Protein AF-A0A9E1R5R7-F1 (afd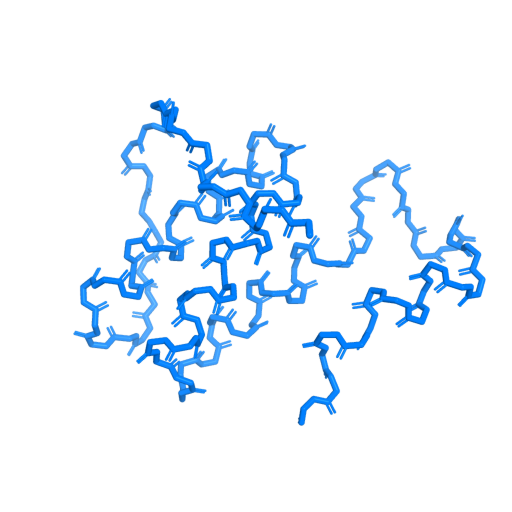b_monomer_lite)

Foldseek 3Di:
DPPDDQDDDPLDDDFDDFPDPDPQLRVLQRVLVSCVVVVNLVSSLVSLVVSCVVPVPGPVSLVSNLVSLADDPVGHPVNDDPVSVCVSCVSNPD

Secondary structure (DSSP, 8-state):
---PPPP-----S-----S---HHHHHHHHHHHHHHHTT-HHHHHHHHHHHHHH-TT-HHHHHHHHHHHS-BTTB-GGG--HHHHHHHHHTT--

Structure (mmCIF, N/CA/C/O backbone):
data_AF-A0A9E1R5R7-F1
#
_entry.id   AF-A0A9E1R5R7-F1
#
loop_
_atom_site.group_PDB
_atom_site.id
_atom_site.type_symbol
_atom_site.label_atom_id
_atom_site.label_alt_id
_atom_site.label_comp_id
_atom_site.label_asym_id
_atom_site.label_entity_id
_atom_site.label_seq_id
_atom_site.pdbx_PDB_ins_code
_atom_site.Cartn_x
_atom_site.Cartn_y
_atom_site.Cartn_z
_atom_site.occupancy
_atom_site.B_iso_or_equiv
_atom_site.auth_seq_id
_atom_site.auth_comp_id
_atom_site.auth_asym_id
_atom_site.auth_atom_id
_atom_site.pdbx_PDB_model_num
ATOM 1 N N . MET A 1 1 ? 16.106 -18.440 4.409 1.00 36.19 1 MET A N 1
ATOM 2 C CA . MET A 1 1 ? 16.360 -17.017 4.109 1.00 36.19 1 MET A CA 1
ATOM 3 C C . MET A 1 1 ? 15.593 -16.216 5.139 1.00 36.19 1 MET A C 1
ATOM 5 O O . MET A 1 1 ? 14.382 -16.378 5.226 1.00 36.19 1 MET A O 1
ATOM 9 N N . THR A 1 2 ? 16.286 -15.499 6.014 1.00 40.69 2 THR A N 1
ATOM 10 C CA . THR A 1 2 ? 15.692 -14.739 7.119 1.00 40.69 2 THR A CA 1
ATOM 11 C C . THR A 1 2 ? 14.807 -13.646 6.523 1.00 40.69 2 THR A C 1
ATOM 13 O O . THR A 1 2 ? 15.312 -12.724 5.894 1.00 40.69 2 THR A O 1
ATOM 16 N N . LYS A 1 3 ? 13.484 -13.806 6.634 1.00 46.38 3 LYS A N 1
ATOM 17 C CA . LYS A 1 3 ? 12.486 -12.827 6.190 1.00 46.38 3 LYS A CA 1
ATOM 18 C C . LYS A 1 3 ? 12.701 -11.578 7.053 1.00 46.38 3 LYS A C 1
ATOM 20 O O . LYS A 1 3 ? 12.430 -11.619 8.250 1.00 46.38 3 LYS A O 1
ATOM 25 N N . GLY A 1 4 ? 13.355 -10.576 6.466 1.00 53.00 4 GLY A N 1
ATOM 26 C CA . GLY A 1 4 ? 13.880 -9.400 7.153 1.00 53.00 4 GLY A CA 1
ATOM 27 C C . GLY A 1 4 ? 12.782 -8.626 7.868 1.00 53.00 4 GLY A C 1
ATOM 28 O O . GLY A 1 4 ? 11.654 -8.545 7.385 1.00 53.00 4 GLY A O 1
ATOM 29 N N . ALA A 1 5 ? 13.117 -8.099 9.042 1.00 70.19 5 ALA A N 1
ATOM 30 C CA . ALA A 1 5 ? 12.295 -7.101 9.705 1.00 70.19 5 ALA A CA 1
ATOM 31 C C . ALA A 1 5 ? 12.082 -5.916 8.751 1.00 70.19 5 ALA A C 1
ATOM 33 O O . ALA A 1 5 ? 13.020 -5.546 8.044 1.00 70.19 5 ALA A O 1
ATOM 34 N N . MET A 1 6 ? 10.866 -5.356 8.737 1.00 83.06 6 MET A N 1
ATOM 35 C CA . MET A 1 6 ? 10.604 -4.101 8.028 1.00 83.06 6 MET A CA 1
ATOM 36 C C . MET A 1 6 ? 11.633 -3.051 8.448 1.00 83.06 6 MET A C 1
ATOM 38 O O . MET A 1 6 ? 12.021 -3.000 9.621 1.00 83.06 6 MET A O 1
ATOM 42 N N . LEU A 1 7 ? 12.074 -2.239 7.494 1.00 85.94 7 LEU A N 1
ATOM 43 C CA . LEU A 1 7 ? 13.032 -1.175 7.749 1.00 85.94 7 LEU A CA 1
ATOM 44 C C . LEU A 1 7 ? 12.441 -0.173 8.746 1.00 85.94 7 LEU A C 1
ATOM 46 O O . LEU A 1 7 ? 11.307 0.284 8.598 1.00 85.94 7 LEU A O 1
ATOM 50 N N . ASP A 1 8 ? 13.231 0.166 9.762 1.00 86.31 8 ASP A N 1
ATOM 51 C CA . ASP A 1 8 ? 12.873 1.158 10.772 1.00 86.31 8 ASP A CA 1
ATOM 52 C C . ASP A 1 8 ? 13.444 2.519 10.356 1.00 86.31 8 ASP A C 1
ATOM 54 O O . ASP A 1 8 ? 14.644 2.775 10.477 1.00 86.31 8 ASP A O 1
ATOM 58 N N . PHE A 1 9 ? 12.590 3.355 9.767 1.00 90.56 9 PHE A N 1
ATOM 59 C CA . PHE A 1 9 ? 12.926 4.686 9.270 1.00 90.56 9 PHE A CA 1
ATOM 60 C C . PHE A 1 9 ? 11.803 5.665 9.623 1.00 90.56 9 PHE A C 1
ATOM 62 O O . PHE A 1 9 ? 10.624 5.306 9.580 1.00 90.56 9 PHE A O 1
ATOM 69 N N . ASP A 1 10 ? 12.160 6.909 9.943 1.00 92.88 10 ASP A N 1
ATOM 70 C CA . ASP A 1 10 ? 11.179 7.969 10.174 1.00 92.88 10 ASP A CA 1
ATOM 71 C C . ASP A 1 10 ? 10.626 8.484 8.837 1.00 92.88 10 ASP A C 1
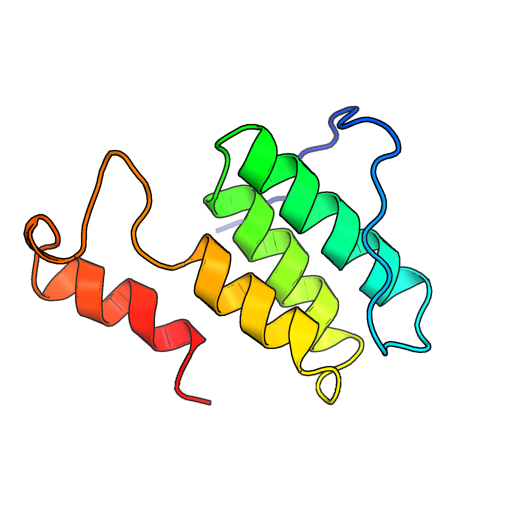ATOM 73 O O . ASP A 1 10 ? 11.262 9.259 8.123 1.00 92.88 10 ASP A O 1
ATOM 77 N N . LEU A 1 11 ? 9.434 8.006 8.483 1.00 93.00 11 LEU A N 1
ATOM 78 C CA . LEU A 1 11 ? 8.718 8.360 7.254 1.00 93.00 11 LEU A CA 1
ATOM 79 C C . LEU A 1 11 ? 7.745 9.536 7.446 1.00 93.00 11 LEU A C 1
ATOM 81 O O . LEU A 1 11 ? 6.980 9.853 6.531 1.00 93.00 11 LEU A O 1
ATOM 85 N N . GLY A 1 12 ? 7.742 10.157 8.629 1.00 92.81 12 GLY A N 1
ATOM 86 C CA . GLY A 1 12 ? 6.793 11.192 9.018 1.00 92.81 12 GLY A CA 1
ATOM 87 C C . GLY A 1 12 ? 5.372 10.683 9.287 1.00 92.81 12 GLY A C 1
ATOM 88 O O . GLY A 1 12 ? 5.051 9.498 9.180 1.00 92.81 12 GLY A O 1
ATOM 89 N N . ASP A 1 13 ? 4.494 11.632 9.610 1.00 94.25 13 ASP A N 1
ATOM 90 C CA . ASP A 1 13 ? 3.169 11.365 10.186 1.00 94.25 13 ASP A CA 1
ATOM 91 C C . ASP A 1 13 ? 2.024 11.410 9.165 1.00 94.25 13 ASP A C 1
ATOM 93 O O . ASP A 1 13 ? 0.869 11.658 9.519 1.00 94.25 13 ASP A O 1
ATOM 97 N N . HIS A 1 14 ? 2.311 11.220 7.874 1.00 96.88 14 HIS A N 1
ATOM 98 C CA . HIS A 1 14 ? 1.244 11.215 6.878 1.00 96.88 14 HIS A CA 1
ATOM 99 C C . HIS A 1 14 ? 0.298 10.025 7.102 1.00 96.88 14 HIS A C 1
ATOM 101 O O . HIS A 1 14 ? 0.729 8.884 7.290 1.00 96.88 14 HIS A O 1
ATOM 107 N N . VAL A 1 15 ? -1.005 10.310 7.070 1.00 97.44 15 VAL A N 1
ATOM 108 C CA . VAL A 1 15 ? -2.082 9.348 7.307 1.00 97.44 15 VAL A CA 1
ATOM 109 C C . VAL A 1 15 ? -3.093 9.432 6.174 1.00 97.44 15 VAL A C 1
ATOM 111 O O . VAL A 1 15 ? -3.560 10.517 5.828 1.00 97.44 15 VAL A O 1
ATOM 114 N N . PHE A 1 16 ? -3.499 8.267 5.675 1.00 97.75 16 PHE A N 1
ATOM 115 C CA . PHE A 1 16 ? -4.616 8.126 4.752 1.00 97.75 16 PHE A CA 1
ATOM 116 C C . PHE A 1 16 ? -5.656 7.186 5.377 1.00 97.75 16 PHE A C 1
ATOM 118 O O . PHE A 1 16 ? -5.450 5.968 5.381 1.00 97.75 16 PHE A O 1
ATOM 125 N N . PRO A 1 17 ? -6.754 7.713 5.949 1.00 98.38 17 PRO A N 1
ATOM 126 C CA . PRO A 1 17 ? -7.768 6.880 6.584 1.00 98.38 17 PRO A CA 1
ATOM 127 C C . PRO A 1 17 ? -8.399 5.898 5.591 1.00 98.38 17 PRO A C 1
ATOM 129 O O . PRO A 1 17 ? -8.832 6.293 4.508 1.00 98.38 17 PRO A O 1
ATOM 132 N N . VAL A 1 18 ? -8.480 4.625 5.974 1.00 98.56 18 VAL A N 1
ATOM 133 C CA . VAL A 1 18 ? -9.192 3.579 5.226 1.00 98.56 18 VAL A CA 1
ATOM 134 C C . VAL A 1 18 ? 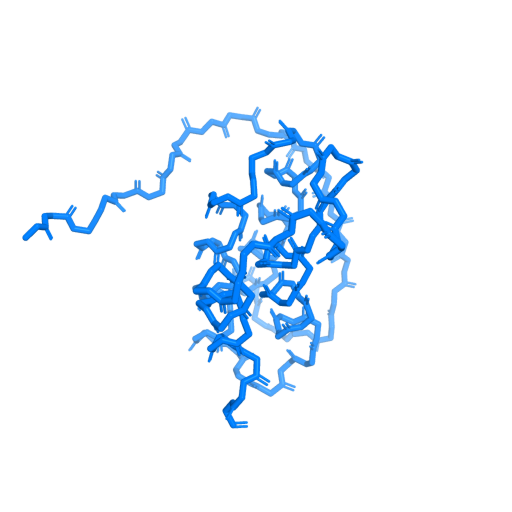-10.280 2.957 6.099 1.00 98.56 18 VAL A C 1
ATOM 136 O O . VAL A 1 18 ? -10.387 3.248 7.285 1.00 98.56 18 VAL A O 1
ATOM 139 N N . SER A 1 19 ? -11.120 2.101 5.520 1.00 98.56 19 SER A N 1
ATOM 140 C CA . SER A 1 19 ? -12.298 1.546 6.201 1.00 98.56 19 SER A CA 1
ATOM 141 C C . SER A 1 19 ? -11.995 0.493 7.278 1.00 98.56 19 SER A C 1
ATOM 143 O O . SER A 1 19 ? -12.930 -0.088 7.823 1.00 98.56 19 SER A O 1
ATOM 145 N N . THR A 1 20 ? -10.722 0.211 7.565 1.00 98.44 20 THR A N 1
ATOM 146 C CA . THR A 1 20 ? -10.336 -0.753 8.601 1.00 98.44 20 THR A CA 1
ATOM 147 C C . THR A 1 20 ? -10.675 -0.226 9.994 1.00 98.44 20 THR A C 1
ATOM 149 O O . THR A 1 20 ? -10.446 0.942 10.307 1.00 98.44 20 THR A O 1
ATOM 152 N N . SER A 1 21 ? -11.172 -1.096 10.871 1.00 98.00 21 SER A N 1
ATOM 153 C CA . SER A 1 21 ? -11.310 -0.789 12.301 1.00 98.00 21 SER A CA 1
ATOM 154 C C . SER A 1 21 ? -10.045 -1.118 13.101 1.00 98.00 21 SER A C 1
ATOM 156 O O . SER A 1 21 ? -9.971 -0.820 14.293 1.00 98.00 21 SER A O 1
ATOM 158 N N . SER A 1 22 ? -9.052 -1.763 12.480 1.00 98.56 22 SER A N 1
ATOM 159 C CA . SER A 1 22 ? -7.801 -2.134 13.135 1.00 98.56 22 SER A CA 1
ATOM 160 C C . SER A 1 22 ? -6.805 -0.983 13.070 1.00 98.56 22 SER A C 1
ATOM 162 O O . SER A 1 22 ? -6.275 -0.643 12.011 1.00 98.56 22 SER A O 1
ATOM 164 N N . THR A 1 23 ? -6.475 -0.419 14.232 1.00 98.31 23 THR A N 1
ATOM 165 C CA . THR A 1 23 ? -5.437 0.617 14.352 1.00 98.31 23 THR A CA 1
ATOM 166 C C . THR A 1 23 ? -4.081 0.131 13.837 1.00 98.31 23 THR A C 1
ATOM 168 O O . THR A 1 23 ? -3.316 0.909 13.268 1.00 98.31 23 THR A O 1
ATOM 171 N N . GLN A 1 24 ? -3.792 -1.165 13.978 1.00 98.19 24 GLN A N 1
ATOM 172 C CA . GLN A 1 24 ? -2.558 -1.763 13.483 1.00 98.19 24 GLN A CA 1
ATOM 173 C C . GLN A 1 24 ? -2.559 -1.902 11.955 1.00 98.19 24 GLN A C 1
ATOM 175 O O . GLN A 1 24 ? -1.558 -1.562 11.325 1.00 98.19 24 GLN A O 1
ATOM 180 N N . ALA A 1 25 ? -3.673 -2.331 11.350 1.00 98.50 25 ALA A N 1
ATOM 181 C CA . ALA A 1 25 ? -3.796 -2.384 9.892 1.00 98.50 25 ALA A CA 1
ATOM 182 C C . ALA A 1 25 ? -3.691 -0.981 9.279 1.00 98.50 25 ALA A C 1
ATOM 184 O O . ALA A 1 25 ? -2.933 -0.779 8.332 1.00 98.50 25 ALA A O 1
ATOM 185 N N . GLN A 1 26 ? -4.358 0.011 9.882 1.00 98.69 26 GLN A N 1
ATOM 186 C CA . GLN A 1 26 ? -4.255 1.414 9.480 1.00 98.69 26 GLN A CA 1
ATOM 187 C C . GLN A 1 26 ? -2.808 1.924 9.557 1.00 98.69 26 GLN A C 1
ATOM 189 O O . GLN A 1 26 ? -2.348 2.605 8.641 1.00 98.69 26 GLN A O 1
ATOM 194 N N . ARG A 1 27 ? -2.065 1.575 10.619 1.00 97.56 27 ARG A N 1
ATOM 195 C CA . ARG A 1 27 ? -0.648 1.943 10.760 1.00 97.56 27 ARG A CA 1
ATOM 196 C C . ARG A 1 27 ? 0.201 1.361 9.632 1.00 97.56 27 ARG A C 1
ATOM 198 O O . ARG A 1 27 ? 0.973 2.097 9.029 1.00 97.56 27 ARG A O 1
ATOM 205 N N . PHE A 1 28 ? 0.064 0.069 9.337 1.00 98.12 28 PHE A N 1
ATOM 206 C CA . PHE A 1 28 ? 0.822 -0.556 8.251 1.00 98.12 28 PHE A CA 1
ATOM 207 C C . PHE A 1 28 ? 0.423 -0.025 6.873 1.00 98.12 28 PHE A C 1
ATOM 209 O O . PHE A 1 28 ? 1.291 0.142 6.023 1.00 98.12 28 PHE A O 1
ATOM 216 N N . PHE A 1 29 ? -0.847 0.320 6.659 1.00 98.50 29 PHE A N 1
ATOM 217 C CA . PHE A 1 29 ? -1.274 0.984 5.430 1.00 98.50 29 PHE A CA 1
ATOM 218 C C . PHE A 1 29 ? -0.597 2.351 5.249 1.00 98.50 29 PHE A C 1
ATOM 220 O O . PHE A 1 29 ? -0.057 2.633 4.181 1.00 98.50 29 PHE A O 1
ATOM 227 N N . ASN A 1 30 ? -0.557 3.169 6.305 1.00 98.38 30 ASN A N 1
ATOM 228 C CA . ASN A 1 30 ? 0.117 4.470 6.271 1.00 98.38 30 ASN A CA 1
ATOM 229 C C . ASN A 1 30 ? 1.621 4.323 6.000 1.00 98.38 30 ASN A C 1
ATOM 231 O O . ASN A 1 30 ? 2.151 5.001 5.126 1.00 98.38 30 ASN A O 1
ATOM 235 N N . LEU A 1 31 ? 2.298 3.398 6.694 1.00 97.88 31 LEU A N 1
ATOM 236 C CA . LEU A 1 31 ? 3.715 3.107 6.446 1.00 97.88 31 LEU A CA 1
ATOM 237 C C . LEU A 1 31 ? 3.950 2.673 4.995 1.00 97.88 31 LEU A C 1
ATOM 239 O O . LEU A 1 31 ? 4.878 3.160 4.357 1.00 97.88 31 LEU A O 1
ATOM 243 N N . GLY A 1 32 ? 3.085 1.808 4.457 1.00 97.62 32 GLY A N 1
ATOM 244 C CA . GLY A 1 32 ? 3.192 1.341 3.078 1.00 97.62 32 GLY A CA 1
ATOM 245 C C . GLY A 1 32 ? 3.076 2.471 2.056 1.00 97.62 32 GLY A C 1
ATOM 246 O O . GLY A 1 32 ? 3.875 2.545 1.119 1.00 97.62 32 GLY A O 1
ATOM 247 N N . LEU A 1 33 ? 2.129 3.392 2.263 1.00 97.94 33 LEU A N 1
ATOM 248 C CA . LEU A 1 33 ? 1.989 4.585 1.428 1.00 97.94 33 LEU A CA 1
ATOM 249 C C . LEU A 1 33 ? 3.205 5.501 1.532 1.00 97.94 33 LEU A C 1
ATOM 251 O O . LEU A 1 33 ? 3.722 5.925 0.501 1.00 97.94 33 LEU A O 1
ATOM 255 N N . ASN A 1 34 ? 3.692 5.767 2.743 1.00 97.25 34 ASN A N 1
ATOM 256 C CA . ASN A 1 34 ? 4.817 6.678 2.937 1.00 97.25 34 ASN A CA 1
ATOM 257 C C . ASN A 1 34 ? 6.110 6.107 2.333 1.00 97.25 34 ASN A C 1
ATOM 259 O O . ASN A 1 34 ? 6.853 6.846 1.688 1.00 97.25 34 ASN A O 1
ATOM 263 N N . TRP A 1 35 ? 6.337 4.791 2.425 1.00 96.88 35 TRP A N 1
ATOM 264 C CA . TRP A 1 35 ? 7.419 4.117 1.697 1.00 96.88 35 TRP A CA 1
ATOM 265 C C . TRP A 1 35 ? 7.293 4.282 0.184 1.00 96.88 35 TRP A C 1
ATOM 267 O O . TRP A 1 35 ? 8.266 4.636 -0.481 1.00 96.88 35 TRP A O 1
ATOM 277 N N . CYS A 1 36 ? 6.093 4.091 -0.366 1.00 95.56 36 CYS A N 1
ATOM 278 C CA . CYS A 1 36 ? 5.861 4.276 -1.796 1.00 95.56 36 CYS A CA 1
ATOM 279 C C . CYS A 1 36 ? 6.045 5.737 -2.236 1.00 95.56 36 CYS A C 1
ATOM 281 O O . CYS A 1 36 ? 6.576 5.981 -3.317 1.00 95.56 36 CYS A O 1
ATOM 283 N N . PHE A 1 37 ? 5.655 6.711 -1.409 1.00 94.12 37 PHE A N 1
ATOM 284 C CA . PHE A 1 37 ? 5.916 8.134 -1.657 1.00 94.12 37 PHE A CA 1
ATOM 285 C C . PHE A 1 37 ? 7.410 8.470 -1.585 1.00 94.12 37 PHE A C 1
ATOM 287 O O . PHE A 1 37 ? 7.875 9.338 -2.318 1.00 94.12 37 PHE A O 1
ATOM 294 N N . GLY A 1 38 ? 8.172 7.734 -0.774 1.00 93.25 38 GLY A N 1
ATOM 295 C CA . GLY A 1 38 ? 9.635 7.727 -0.765 1.00 93.25 38 GLY A CA 1
ATOM 296 C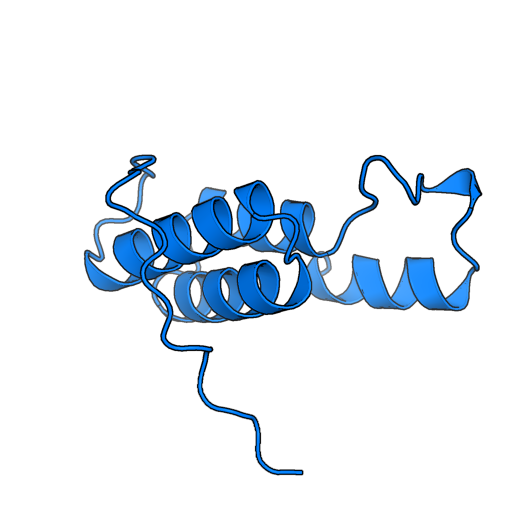 C . GLY A 1 38 ? 10.279 6.874 -1.866 1.00 93.25 38 GLY A C 1
ATOM 297 O O . GLY A 1 38 ? 11.487 6.663 -1.820 1.00 93.25 38 GLY A O 1
ATOM 298 N N . PHE A 1 39 ? 9.506 6.389 -2.846 1.00 91.75 39 PHE A N 1
ATOM 299 C CA . PHE A 1 39 ? 9.959 5.546 -3.960 1.00 91.75 39 PHE A CA 1
ATOM 300 C C . PHE A 1 39 ? 10.545 4.181 -3.556 1.00 91.75 39 PHE A C 1
ATOM 302 O O . PHE A 1 39 ? 11.365 3.633 -4.287 1.00 91.75 39 PHE A O 1
ATOM 309 N N . ASN A 1 40 ? 10.111 3.613 -2.427 1.00 94.00 40 ASN A N 1
ATOM 310 C CA . ASN A 1 40 ? 10.435 2.243 -2.028 1.00 94.00 40 ASN A CA 1
ATOM 311 C C . ASN A 1 40 ? 9.186 1.347 -2.086 1.00 94.00 40 ASN A C 1
ATOM 313 O O . ASN A 1 40 ? 8.417 1.227 -1.130 1.00 94.00 40 ASN A O 1
ATOM 317 N N . GLN A 1 41 ? 8.973 0.724 -3.242 1.00 92.56 41 GLN A N 1
ATOM 318 C CA . GLN A 1 41 ? 7.815 -0.123 -3.526 1.00 92.56 41 GLN A CA 1
ATOM 319 C C . GLN A 1 41 ? 7.909 -1.477 -2.820 1.00 92.56 41 GLN A C 1
ATOM 321 O O . GLN A 1 41 ? 6.888 -2.005 -2.388 1.00 92.56 41 GLN A O 1
ATOM 326 N N . GLU A 1 42 ? 9.113 -2.031 -2.667 1.00 92.62 42 GLU A N 1
ATOM 327 C CA . GLU A 1 42 ? 9.319 -3.324 -2.005 1.00 92.62 42 GLU A CA 1
ATOM 328 C C . GLU A 1 42 ? 8.908 -3.263 -0.531 1.00 92.62 42 GLU A C 1
ATOM 330 O O . GLU A 1 42 ? 8.141 -4.107 -0.054 1.00 92.62 42 GLU A O 1
ATOM 335 N N . GLU A 1 43 ? 9.345 -2.217 0.169 1.00 95.94 43 GLU A N 1
ATOM 336 C CA . GLU A 1 43 ? 9.010 -2.014 1.576 1.00 95.94 43 GLU A CA 1
ATOM 337 C C . GLU A 1 43 ? 7.540 -1.611 1.753 1.00 95.94 43 GLU A C 1
ATOM 339 O O . GLU A 1 43 ? 6.857 -2.075 2.673 1.00 95.94 43 GLU A O 1
ATOM 344 N N . GLY A 1 44 ? 7.006 -0.835 0.802 1.00 96.62 44 GLY A N 1
ATOM 345 C CA . GLY A 1 44 ? 5.577 -0.559 0.707 1.00 96.62 44 GLY A CA 1
ATOM 346 C C . GLY A 1 44 ? 4.746 -1.840 0.597 1.00 96.62 44 GLY A C 1
ATOM 347 O O . GLY A 1 44 ? 3.818 -2.063 1.377 1.00 96.62 44 GLY A O 1
ATOM 348 N N . LEU A 1 45 ? 5.121 -2.733 -0.320 1.00 95.38 45 LEU A N 1
ATOM 349 C CA . LEU A 1 45 ? 4.470 -4.023 -0.539 1.00 95.38 45 LEU A CA 1
ATOM 350 C C . LEU A 1 45 ? 4.536 -4.915 0.708 1.00 95.38 45 LEU A C 1
ATOM 352 O O . LEU A 1 45 ? 3.555 -5.594 1.024 1.00 95.38 45 LEU A O 1
ATOM 356 N N . ALA A 1 46 ? 5.662 -4.921 1.426 1.00 95.88 46 ALA A N 1
ATOM 357 C CA . ALA A 1 46 ? 5.794 -5.641 2.690 1.00 95.88 46 ALA A CA 1
ATOM 358 C C . ALA A 1 46 ? 4.804 -5.117 3.747 1.00 95.88 46 ALA A C 1
ATOM 360 O O . ALA A 1 46 ? 4.078 -5.915 4.349 1.00 95.88 46 ALA A O 1
ATOM 361 N N . CYS A 1 47 ? 4.701 -3.794 3.904 1.00 97.69 47 CYS A N 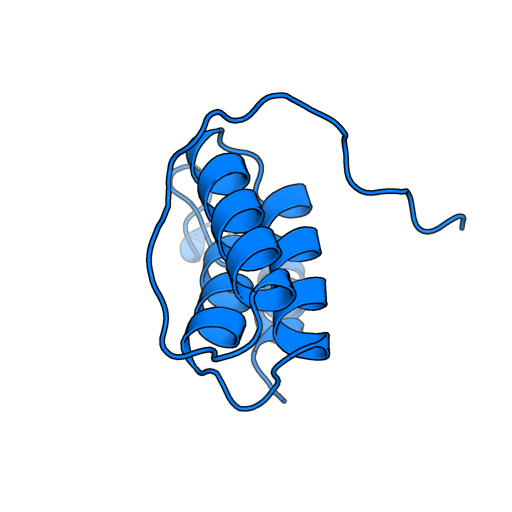1
ATOM 362 C CA . CYS A 1 47 ? 3.746 -3.155 4.811 1.00 97.69 47 CYS A CA 1
ATOM 363 C C . CYS A 1 47 ? 2.293 -3.510 4.460 1.00 97.69 47 CYS A C 1
ATOM 365 O O . CYS A 1 47 ? 1.532 -3.946 5.327 1.00 97.69 47 CYS A O 1
ATOM 367 N N . PHE A 1 48 ? 1.906 -3.390 3.186 1.00 97.56 48 PHE A N 1
ATOM 368 C CA . PHE A 1 48 ? 0.537 -3.686 2.755 1.00 97.56 48 PHE A CA 1
ATOM 369 C C . PHE A 1 48 ? 0.164 -5.158 2.939 1.00 97.56 48 PHE A C 1
ATOM 371 O O . PHE A 1 48 ? -0.954 -5.451 3.359 1.00 97.56 48 PHE A O 1
ATOM 378 N N . LYS A 1 49 ? 1.099 -6.092 2.718 1.00 96.38 49 LYS A N 1
ATOM 379 C CA . LYS A 1 49 ? 0.882 -7.522 2.999 1.00 96.38 49 LYS A CA 1
ATOM 380 C C . LYS A 1 49 ? 0.608 -7.788 4.476 1.00 96.38 49 LYS A C 1
ATOM 382 O O . LYS A 1 49 ? -0.252 -8.606 4.791 1.00 96.38 49 LYS A O 1
ATOM 387 N N . VAL A 1 50 ? 1.311 -7.104 5.379 1.00 97.56 50 VAL A N 1
ATOM 388 C CA . VAL A 1 50 ? 1.042 -7.212 6.819 1.00 97.56 50 VAL A CA 1
ATOM 389 C C . VAL A 1 50 ? -0.318 -6.605 7.158 1.00 97.56 50 VAL A C 1
ATOM 391 O O . VAL A 1 50 ? -1.089 -7.232 7.878 1.00 97.56 50 VAL A O 1
ATOM 394 N N . ALA A 1 51 ? -0.652 -5.440 6.597 1.00 98.06 51 ALA A N 1
ATOM 395 C CA . ALA A 1 51 ? -1.956 -4.816 6.803 1.00 98.06 51 ALA A CA 1
ATOM 396 C C . ALA A 1 51 ? -3.107 -5.736 6.351 1.00 98.06 51 ALA A C 1
ATOM 398 O O . ALA A 1 51 ? -4.024 -5.993 7.127 1.00 98.06 51 ALA A O 1
ATOM 399 N N . ALA A 1 52 ? -3.027 -6.290 5.137 1.00 97.12 52 ALA A N 1
ATOM 400 C CA . ALA A 1 52 ? -4.039 -7.192 4.586 1.00 97.12 52 ALA A CA 1
ATOM 401 C C . ALA A 1 52 ? -4.142 -8.522 5.353 1.00 97.12 52 ALA A C 1
ATOM 403 O O . ALA A 1 52 ? -5.214 -9.110 5.418 1.00 97.12 52 ALA A O 1
ATOM 404 N N . ALA A 1 53 ? -3.054 -8.992 5.974 1.00 97.12 53 ALA A N 1
ATOM 405 C CA . ALA A 1 53 ? -3.106 -10.153 6.862 1.00 97.12 53 ALA A CA 1
ATOM 406 C C . ALA A 1 53 ? -3.837 -9.861 8.188 1.00 97.12 53 ALA A C 1
ATOM 408 O O . ALA A 1 53 ? -4.362 -10.785 8.805 1.00 97.12 53 ALA A O 1
ATOM 409 N N . ILE A 1 54 ? -3.861 -8.599 8.633 1.00 98.38 54 ILE A N 1
ATOM 410 C CA . ILE A 1 54 ? -4.560 -8.164 9.852 1.00 98.38 54 ILE A CA 1
ATOM 411 C C . ILE A 1 54 ? -6.050 -7.928 9.581 1.00 98.38 54 ILE A C 1
ATOM 413 O O . ILE A 1 54 ? -6.878 -8.295 10.411 1.00 98.38 54 ILE A O 1
ATOM 417 N N . ASP A 1 55 ? -6.392 -7.305 8.451 1.00 98.19 55 ASP A N 1
ATOM 418 C CA . ASP A 1 55 ? -7.777 -7.026 8.055 1.00 98.19 55 ASP A CA 1
ATOM 419 C C . ASP A 1 55 ? -8.015 -7.396 6.577 1.00 98.19 55 ASP A C 1
ATOM 421 O O . ASP A 1 55 ? -7.964 -6.532 5.695 1.00 98.19 55 ASP A O 1
ATOM 425 N N . PRO A 1 56 ? -8.252 -8.687 6.283 1.00 96.56 56 PRO A N 1
ATOM 426 C CA . PRO A 1 56 ? -8.385 -9.176 4.913 1.00 96.56 56 PRO A CA 1
ATOM 427 C C . PRO A 1 56 ? -9.653 -8.688 4.202 1.00 96.56 56 PRO A C 1
ATOM 429 O O . PRO A 1 56 ? -9.725 -8.790 2.982 1.00 96.56 56 PRO A O 1
ATOM 432 N N . GLU A 1 57 ? -10.627 -8.124 4.916 1.00 97.00 57 GLU A N 1
ATOM 433 C CA . GLU A 1 57 ? -11.868 -7.617 4.317 1.00 97.00 57 GLU A CA 1
ATOM 434 C C . GLU A 1 57 ? -11.746 -6.143 3.887 1.00 97.00 57 GLU A C 1
ATOM 436 O O . GLU A 1 57 ? -12.583 -5.622 3.143 1.00 97.00 57 GLU A O 1
ATOM 441 N N . CYS A 1 58 ? -10.693 -5.436 4.316 1.00 97.81 58 CYS A N 1
ATOM 442 C CA . CYS A 1 58 ? -10.482 -4.045 3.933 1.00 97.81 58 CYS A CA 1
ATOM 443 C C . CYS A 1 58 ? -9.905 -3.937 2.512 1.00 97.81 58 CYS A C 1
ATOM 445 O O . CYS A 1 58 ? -8.706 -4.104 2.275 1.00 97.81 58 CYS A O 1
ATOM 447 N N . ALA A 1 59 ? -10.764 -3.562 1.560 1.00 97.44 59 ALA A N 1
ATOM 448 C CA . ALA A 1 59 ? -10.418 -3.427 0.142 1.00 97.44 59 ALA A CA 1
ATOM 449 C C . ALA A 1 59 ? -9.183 -2.544 -0.126 1.00 97.44 59 ALA A C 1
ATOM 451 O O . ALA A 1 59 ? -8.384 -2.846 -1.012 1.00 97.44 59 ALA A O 1
ATOM 452 N N . MET A 1 60 ? -8.986 -1.473 0.652 1.00 98.31 60 MET A N 1
ATOM 453 C CA . MET A 1 60 ? -7.843 -0.573 0.462 1.00 98.31 60 MET A CA 1
ATOM 454 C C . MET A 1 60 ? -6.493 -1.236 0.763 1.00 98.31 60 MET A C 1
ATOM 456 O O . MET A 1 60 ? -5.488 -0.848 0.172 1.00 98.31 60 MET A O 1
ATOM 460 N N . LEU A 1 61 ? -6.444 -2.250 1.631 1.00 97.81 61 LEU A N 1
ATOM 461 C CA . LEU A 1 61 ? -5.193 -2.946 1.952 1.00 97.81 61 LEU A CA 1
ATOM 462 C C . LEU A 1 61 ? -4.738 -3.819 0.776 1.00 97.81 61 LEU A C 1
ATOM 464 O O . LEU A 1 61 ? -3.556 -3.827 0.433 1.00 97.81 61 LEU A O 1
ATOM 468 N N . HIS A 1 62 ? -5.689 -4.455 0.089 1.00 96.25 62 HIS A N 1
ATOM 469 C CA . HIS A 1 62 ? -5.446 -5.167 -1.171 1.00 96.25 62 HIS A CA 1
ATOM 470 C C . HIS A 1 62 ? -5.084 -4.219 -2.311 1.00 96.25 62 HIS A C 1
ATOM 472 O O . HIS A 1 62 ? -4.165 -4.497 -3.080 1.00 96.25 62 HIS A O 1
ATOM 478 N N . TRP A 1 63 ? -5.750 -3.062 -2.393 1.00 96.62 63 TRP A N 1
ATOM 479 C CA . TRP A 1 63 ? -5.353 -2.011 -3.329 1.00 96.62 63 TRP A CA 1
ATOM 480 C C . TRP A 1 63 ? -3.900 -1.577 -3.101 1.00 96.62 63 TRP A C 1
ATOM 482 O O . TRP A 1 63 ? -3.162 -1.435 -4.070 1.00 96.62 63 TRP A O 1
ATOM 492 N N . GLY A 1 64 ? -3.459 -1.442 -1.845 1.00 97.00 64 GLY A N 1
ATOM 493 C CA . GLY A 1 64 ? -2.069 -1.119 -1.512 1.00 97.00 64 GLY A CA 1
ATOM 494 C C . GLY A 1 64 ? -1.077 -2.152 -2.056 1.00 97.00 64 GLY A C 1
ATOM 495 O O . GLY A 1 64 ? -0.071 -1.786 -2.661 1.00 97.00 64 GLY A O 1
ATOM 496 N N . ILE A 1 65 ? -1.391 -3.446 -1.926 1.00 96.00 65 ILE A N 1
ATOM 497 C CA . ILE A 1 65 ? -0.591 -4.535 -2.514 1.00 96.00 65 ILE A CA 1
ATOM 498 C C . ILE A 1 65 ? -0.482 -4.364 -4.034 1.00 96.00 65 ILE A C 1
ATOM 500 O O . ILE A 1 65 ? 0.621 -4.422 -4.574 1.00 96.00 65 ILE A O 1
ATOM 504 N N . ALA A 1 66 ? -1.601 -4.125 -4.720 1.00 93.56 66 ALA A N 1
ATOM 505 C CA . ALA A 1 66 ? -1.615 -3.938 -6.170 1.00 93.56 66 ALA A CA 1
ATOM 506 C C . ALA A 1 66 ? -0.867 -2.666 -6.607 1.00 93.56 66 ALA A C 1
ATOM 508 O O . ALA A 1 66 ? -0.154 -2.680 -7.609 1.00 93.56 66 ALA A O 1
ATOM 509 N N . TYR A 1 67 ? -1.002 -1.584 -5.842 1.00 94.12 67 TYR A N 1
ATOM 510 C CA . TYR A 1 67 ? -0.321 -0.314 -6.070 1.00 94.12 67 TYR A CA 1
ATOM 511 C C . TYR A 1 67 ? 1.202 -0.457 -5.969 1.00 94.12 67 TYR A C 1
ATOM 513 O O . TYR A 1 67 ? 1.914 0.005 -6.856 1.00 94.12 67 TYR A O 1
ATOM 521 N N . ALA A 1 68 ? 1.699 -1.138 -4.933 1.00 94.38 68 ALA A N 1
ATOM 522 C CA . ALA A 1 68 ? 3.133 -1.327 -4.727 1.00 94.38 68 ALA A CA 1
ATOM 523 C C . ALA A 1 68 ? 3.744 -2.410 -5.632 1.00 94.38 68 ALA A C 1
ATOM 525 O O . ALA A 1 68 ? 4.904 -2.300 -6.013 1.00 94.38 68 ALA A O 1
ATOM 526 N N . ALA A 1 69 ? 2.992 -3.460 -5.981 1.00 91.56 69 ALA A N 1
ATOM 527 C CA . ALA A 1 69 ? 3.483 -4.524 -6.861 1.00 91.56 69 ALA A CA 1
ATOM 528 C C . ALA A 1 69 ? 3.423 -4.157 -8.352 1.00 91.56 69 ALA A C 1
ATOM 530 O O . ALA A 1 69 ? 4.072 -4.809 -9.164 1.00 91.56 69 ALA A O 1
ATOM 531 N N . GLY A 1 70 ? 2.597 -3.182 -8.728 1.00 86.44 70 GLY A N 1
ATOM 532 C CA . GLY A 1 70 ? 2.380 -2.786 -10.113 1.00 86.44 70 GLY A CA 1
ATOM 533 C C . GLY A 1 70 ? 3.534 -1.981 -10.727 1.00 86.44 70 GLY A C 1
ATOM 534 O O . GLY A 1 70 ? 4.546 -1.708 -10.082 1.00 86.44 70 GLY A O 1
ATOM 535 N N . PRO A 1 71 ? 3.385 -1.565 -11.996 1.00 85.50 71 PRO A N 1
ATOM 536 C CA . PRO A 1 71 ? 4.323 -0.662 -12.639 1.00 85.50 71 PRO A CA 1
ATOM 537 C C . PRO A 1 71 ? 4.334 0.692 -11.935 1.00 85.50 71 PRO A C 1
ATOM 539 O O . PRO A 1 71 ? 3.321 1.168 -11.419 1.00 85.50 71 PRO A O 1
ATOM 542 N N . PHE A 1 72 ? 5.471 1.362 -12.018 1.00 83.06 72 PHE A N 1
ATOM 543 C CA . PHE A 1 72 ? 5.663 2.713 -11.509 1.00 83.06 72 PHE A CA 1
ATOM 544 C C . PHE A 1 72 ? 6.235 3.603 -12.612 1.00 83.06 72 PHE A C 1
ATOM 546 O O . PHE A 1 72 ? 6.499 3.154 -13.724 1.00 83.06 72 PHE A O 1
ATOM 553 N N . TYR A 1 73 ? 6.409 4.890 -12.320 1.00 78.25 73 TYR A N 1
ATOM 554 C CA . TYR A 1 73 ? 6.730 5.908 -13.325 1.00 78.25 73 TYR A CA 1
ATOM 555 C C . TYR A 1 73 ? 7.923 5.552 -14.238 1.00 78.25 73 TYR A C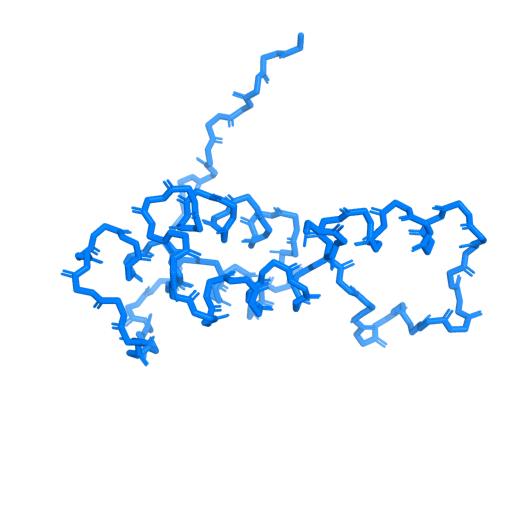 1
ATOM 557 O O . TYR A 1 73 ? 7.866 5.804 -15.438 1.00 78.25 73 TYR A O 1
ATOM 565 N N . ASN A 1 74 ? 8.971 4.930 -13.686 1.00 82.88 74 ASN A N 1
ATOM 566 C CA . ASN A 1 74 ? 10.181 4.554 -14.429 1.00 82.88 74 ASN A CA 1
ATOM 567 C C . ASN A 1 74 ? 10.112 3.167 -15.089 1.00 82.88 74 ASN A C 1
ATOM 569 O O . ASN A 1 74 ? 11.024 2.807 -15.825 1.00 82.88 74 ASN A O 1
ATOM 573 N N . MET A 1 75 ? 9.078 2.379 -14.800 1.00 84.88 75 MET A N 1
ATOM 574 C CA . MET A 1 75 ? 8.905 1.031 -15.330 1.00 84.88 75 MET A CA 1
ATOM 575 C C . MET A 1 75 ? 7.415 0.823 -15.634 1.00 84.88 75 MET A C 1
ATOM 577 O O . MET A 1 75 ? 6.677 0.292 -14.806 1.00 84.88 75 MET A O 1
ATOM 581 N N . PRO A 1 76 ? 6.910 1.323 -16.773 1.00 90.75 76 PRO A N 1
ATOM 582 C CA . PRO A 1 76 ? 5.542 1.073 -17.209 1.00 90.75 76 PRO A CA 1
ATOM 583 C C . PRO A 1 76 ? 5.357 -0.389 -17.634 1.00 90.75 76 PRO A C 1
ATOM 585 O O . PRO A 1 76 ? 6.302 -1.050 -18.046 1.00 90.75 76 PRO A O 1
ATOM 588 N N . TRP A 1 77 ? 4.111 -0.878 -17.662 1.00 90.38 77 TRP A N 1
ATOM 589 C CA . TRP A 1 77 ? 3.782 -2.261 -18.062 1.00 90.38 77 TRP A CA 1
ATOM 590 C C . TRP A 1 77 ? 4.411 -2.732 -19.383 1.00 90.38 77 TRP A C 1
ATOM 592 O O . TRP A 1 77 ? 4.644 -3.922 -19.556 1.00 90.38 77 TRP A O 1
ATOM 602 N N . ARG A 1 78 ? 4.639 -1.823 -20.339 1.00 91.44 78 ARG A N 1
ATOM 603 C CA . ARG A 1 78 ? 5.235 -2.163 -21.642 1.00 91.44 78 ARG A CA 1
ATOM 604 C C . ARG A 1 78 ? 6.708 -2.558 -21.543 1.00 91.44 78 ARG A C 1
ATOM 606 O O . ARG A 1 78 ? 7.183 -3.260 -22.430 1.00 91.44 78 ARG A O 1
ATOM 613 N N . ASP A 1 79 ? 7.373 -2.130 -20.477 1.00 92.12 79 ASP A N 1
ATOM 614 C CA . ASP A 1 79 ? 8.797 -2.362 -20.247 1.00 92.12 79 ASP A CA 1
ATOM 615 C C . ASP A 1 79 ? 9.037 -3.604 -19.375 1.00 92.12 79 ASP A C 1
ATOM 617 O O . ASP A 1 79 ? 10.169 -4.055 -19.239 1.00 92.12 79 ASP A O 1
ATOM 621 N N . PHE A 1 80 ? 7.972 -4.203 -18.831 1.00 90.06 80 PHE A N 1
ATOM 622 C CA . PHE A 1 80 ? 8.046 -5.472 -18.118 1.00 90.06 80 PHE A CA 1
ATOM 623 C C . PHE A 1 80 ? 8.278 -6.629 -19.091 1.00 90.06 80 PHE A C 1
ATOM 625 O O . PHE A 1 80 ? 7.575 -6.793 -20.095 1.00 90.06 80 PHE A O 1
ATOM 632 N N . SER A 1 81 ? 9.193 -7.523 -18.734 1.00 92.31 81 SER A N 1
ATOM 633 C CA . SER A 1 81 ? 9.219 -8.865 -19.299 1.00 92.31 81 SER A CA 1
ATOM 634 C C . SER A 1 81 ? 7.969 -9.650 -18.885 1.00 92.31 81 SER A C 1
ATOM 636 O O . SER A 1 81 ? 7.272 -9.341 -17.916 1.00 92.31 81 SER A O 1
ATOM 638 N N . LYS A 1 82 ? 7.694 -10.747 -19.600 1.00 91.75 82 LYS A N 1
ATOM 639 C CA . LYS A 1 82 ? 6.593 -11.650 -19.232 1.00 91.75 82 LYS A CA 1
ATOM 640 C C . LYS A 1 82 ? 6.749 -12.219 -17.818 1.00 91.75 82 LYS A C 1
ATOM 642 O O . LYS A 1 82 ? 5.737 -12.446 -17.165 1.00 91.75 82 LYS A O 1
ATOM 647 N N . VAL A 1 83 ? 7.982 -12.475 -17.375 1.00 92.38 83 VAL A N 1
ATOM 648 C CA . VAL A 1 83 ? 8.256 -13.047 -16.049 1.00 92.38 83 VAL A CA 1
ATOM 649 C C . VAL A 1 83 ? 7.928 -12.024 -14.968 1.00 92.38 83 VAL A C 1
ATOM 651 O O . VAL A 1 83 ? 7.106 -12.317 -14.107 1.00 92.38 83 VAL A O 1
ATOM 654 N N . GLU A 1 84 ? 8.457 -10.806 -15.085 1.00 89.25 84 GLU A N 1
ATOM 655 C CA . GLU A 1 84 ? 8.194 -9.724 -14.126 1.00 89.25 84 GLU A CA 1
ATOM 656 C C . GLU A 1 84 ? 6.693 -9.409 -14.046 1.00 89.25 84 GLU A C 1
ATOM 658 O O . GLU A 1 84 ? 6.130 -9.287 -12.961 1.00 89.25 84 GLU A O 1
ATOM 663 N N . ALA A 1 85 ? 5.996 -9.356 -15.188 1.00 89.38 85 ALA A N 1
ATOM 664 C CA . ALA A 1 85 ? 4.556 -9.098 -15.204 1.00 89.38 85 ALA A CA 1
ATOM 665 C C . ALA A 1 85 ? 3.753 -10.213 -14.506 1.00 89.38 85 ALA A C 1
ATOM 667 O O . ALA A 1 85 ? 2.755 -9.948 -13.826 1.00 89.38 85 ALA A O 1
ATOM 668 N N . VAL A 1 86 ? 4.172 -11.474 -14.659 1.00 90.31 86 VAL A N 1
ATOM 669 C CA . VAL A 1 86 ? 3.564 -12.595 -13.933 1.00 90.31 86 VAL A CA 1
ATOM 670 C C . VAL A 1 86 ? 3.814 -12.437 -12.440 1.00 90.31 86 VAL A C 1
ATOM 672 O O . VAL A 1 86 ? 2.844 -12.446 -11.688 1.00 90.31 86 VAL A O 1
ATOM 675 N N . GLU A 1 87 ? 5.061 -12.234 -12.020 1.00 88.75 87 GLU A N 1
ATOM 676 C CA . GLU A 1 87 ? 5.438 -12.104 -10.609 1.00 88.75 87 GLU A CA 1
ATOM 677 C C . GLU A 1 87 ? 4.681 -10.975 -9.903 1.00 88.75 87 GLU A C 1
ATOM 679 O O . GLU A 1 87 ? 4.085 -11.202 -8.850 1.00 88.75 87 GLU A O 1
ATOM 684 N N . CYS A 1 88 ? 4.594 -9.797 -10.519 1.00 86.44 88 CYS A N 1
ATOM 685 C CA . CYS A 1 88 ? 3.850 -8.661 -9.978 1.00 86.44 88 CYS A CA 1
ATOM 686 C C . CYS A 1 88 ? 2.355 -8.949 -9.823 1.00 86.44 88 CYS A C 1
ATOM 688 O O . CYS A 1 88 ? 1.735 -8.570 -8.828 1.00 86.44 88 CYS A O 1
ATOM 690 N N . THR A 1 89 ? 1.759 -9.664 -10.781 1.00 87.75 89 THR A N 1
ATOM 691 C CA . THR A 1 89 ? 0.326 -9.979 -10.724 1.00 87.75 89 THR A CA 1
ATOM 692 C C . THR A 1 89 ? -0.010 -11.152 -9.806 1.00 87.75 89 THR A C 1
ATOM 694 O O . THR A 1 89 ? -1.183 -11.308 -9.472 1.00 87.75 89 THR A O 1
ATOM 697 N N . LEU A 1 90 ? 0.963 -11.949 -9.339 1.00 87.62 90 LEU A N 1
ATOM 698 C CA . LEU A 1 90 ? 0.705 -13.061 -8.408 1.00 87.62 90 LEU A CA 1
ATOM 699 C C . LEU A 1 90 ? 0.043 -12.593 -7.108 1.00 87.62 90 LEU A C 1
ATOM 701 O O . LEU A 1 90 ? -0.793 -13.307 -6.562 1.00 87.62 90 LEU A O 1
ATOM 705 N N . PHE A 1 91 ? 0.370 -11.390 -6.634 1.00 78.81 91 PHE A N 1
ATOM 706 C CA . PHE A 1 91 ? -0.188 -10.853 -5.390 1.00 78.81 91 PHE A CA 1
ATOM 707 C C . PHE A 1 91 ? -1.644 -10.380 -5.514 1.00 78.81 91 PHE A C 1
ATOM 709 O O . PHE A 1 91 ? -2.266 -10.092 -4.500 1.00 78.81 91 PHE A O 1
ATOM 716 N N . CYS A 1 92 ? -2.179 -10.302 -6.736 1.00 75.00 92 CYS A N 1
ATOM 717 C CA . CYS A 1 92 ? -3.494 -9.724 -7.033 1.00 75.00 92 CYS A CA 1
ATOM 718 C C . CYS A 1 92 ? -4.534 -10.768 -7.484 1.00 75.00 92 CYS A C 1
ATOM 720 O O . CYS A 1 92 ? -5.600 -10.393 -7.965 1.00 75.00 92 CYS A O 1
ATOM 722 N N . ARG A 1 93 ? -4.213 -12.068 -7.420 1.00 70.31 93 ARG A N 1
ATOM 723 C CA . ARG A 1 93 ? -5.040 -13.166 -7.968 1.00 70.31 93 ARG A CA 1
ATOM 724 C C . ARG A 1 93 ? -5.675 -14.070 -6.899 1.00 70.31 93 ARG A C 1
ATOM 726 O O . ARG A 1 93 ? -5.989 -15.215 -7.214 1.00 70.31 93 ARG A O 1
ATOM 733 N N . SER A 1 94 ? -5.804 -13.597 -5.658 1.00 58.78 94 SER A N 1
ATOM 734 C CA . SER A 1 94 ? -6.432 -14.350 -4.557 1.00 58.78 94 SER A CA 1
ATOM 735 C C . SER A 1 94 ? -7.917 -14.595 -4.789 1.00 58.78 94 SER A C 1
ATOM 737 O O . SER A 1 94 ? -8.597 -13.601 -5.132 1.00 58.78 94 SER A O 1
#

pLDDT: mean 90.6, std 12.14, range [36.19, 98.69]

Radius of gyration: 13.36 Å; chains: 1; bounding box: 29×28×36 Å

Sequence (94 aa):
MTKGAMLDFDLGDHVFPVSTSSTQAQRFFNLGLNWCFGFNQEEGLACFKVAAAIDPECAMLHWGIAYAAGPFYNMPWRDFSKVEAVECTLFCRS